Protein AF-A0A089NQP6-F1 (afdb_monomer_lite)

Organism: NCBI:txid693986

Secondary structure (DSSP, 8-state):
-HHHHHHHT--HHHHHHHHH-S--SPPPPS-SS---SSS-HHHHHHHHHHHHHH---HHHHHHHHTTT-TT--HHHHHHHHHHTT-SSPP--TT-PPP-PPPP-PPP-

Sequence (108 aa):
MRAAAKRYGVSPTTIQKWRGRQSTADAAMGPKEARSTVLTLEDEATIVAFRRHTLLPLDDCLYGLQPTIPHLTRSSLHRCLEGHGISRLPEMEGDKPKKKRFADYPIG

pLDDT: mean 84.97, std 8.75, range [55.06, 95.06]

Structure (mmCIF, N/CA/C/O backbone):
data_AF-A0A089NQP6-F1
#
_entry.id   AF-A0A089NQP6-F1
#
loop_
_atom_site.group_PDB
_atom_site.id
_atom_site.type_symbol
_atom_site.label_atom_id
_atom_site.label_alt_id
_atom_site.label_comp_id
_atom_site.label_asym_id
_atom_site.label_entity_id
_atom_site.label_seq_id
_atom_site.pdbx_PDB_ins_code
_atom_site.Cartn_x
_atom_site.Cartn_y
_atom_site.Cartn_z
_atom_site.occupancy
_atom_site.B_iso_or_equiv
_atom_site.auth_seq_id
_atom_site.auth_comp_id
_atom_site.auth_asym_id
_atom_site.auth_atom_id
_atom_site.pdbx_PDB_model_num
ATOM 1 N N . MET A 1 1 ? 18.901 -1.345 -38.411 1.00 75.38 1 MET A N 1
ATOM 2 C CA . MET A 1 1 ? 18.646 -0.466 -37.242 1.00 75.38 1 MET A CA 1
ATOM 3 C C . MET A 1 1 ? 18.696 1.010 -37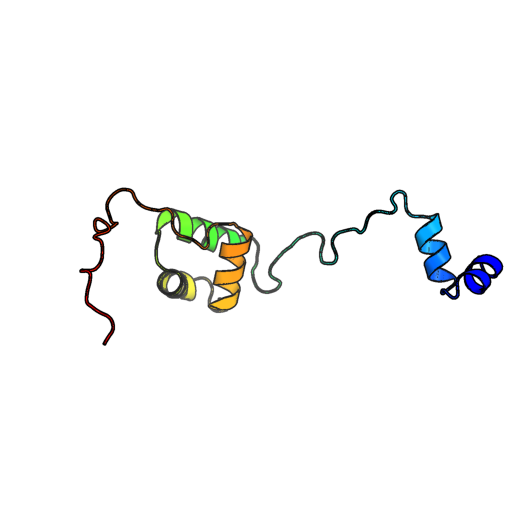.628 1.00 75.38 1 MET A C 1
ATOM 5 O O . MET A 1 1 ? 17.655 1.647 -37.600 1.00 75.38 1 MET A O 1
ATOM 9 N N . ARG A 1 2 ? 19.853 1.549 -38.051 1.00 84.62 2 ARG A N 1
ATOM 10 C CA . ARG A 1 2 ? 20.045 2.996 -38.301 1.00 84.62 2 ARG A CA 1
ATOM 11 C C . ARG A 1 2 ? 19.169 3.589 -39.415 1.00 84.62 2 ARG A C 1
ATOM 13 O O . ARG A 1 2 ? 18.619 4.664 -39.229 1.00 84.62 2 ARG A O 1
ATOM 20 N N . ALA A 1 3 ? 18.976 2.873 -40.526 1.00 90.06 3 ALA A N 1
ATOM 21 C CA . ALA A 1 3 ? 18.095 3.329 -41.609 1.00 90.06 3 ALA A CA 1
ATOM 22 C C . ALA A 1 3 ? 16.622 3.438 -41.164 1.00 90.06 3 ALA A C 1
ATOM 24 O O . ALA A 1 3 ? 15.962 4.431 -41.447 1.00 90.06 3 ALA A O 1
ATOM 25 N N . ALA A 1 4 ? 16.129 2.455 -40.402 1.00 89.06 4 ALA A N 1
ATOM 26 C CA . ALA A 1 4 ? 14.781 2.486 -39.832 1.00 89.06 4 ALA A CA 1
ATOM 27 C C . ALA A 1 4 ? 14.639 3.576 -38.757 1.00 89.06 4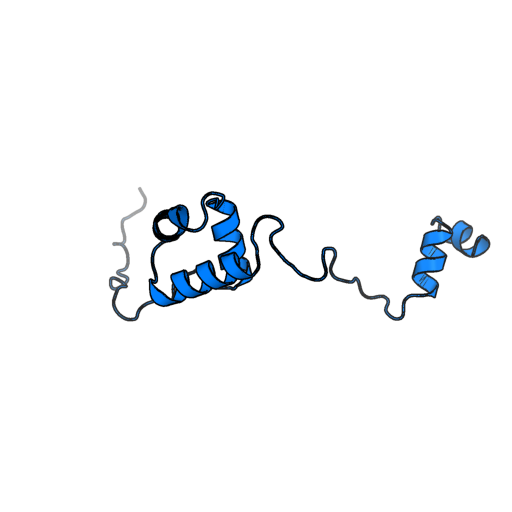 ALA A C 1
ATOM 29 O O . ALA A 1 4 ? 13.666 4.317 -38.772 1.00 89.06 4 ALA A O 1
ATOM 30 N N . ALA A 1 5 ? 15.635 3.726 -37.879 1.00 91.44 5 ALA A N 1
ATOM 31 C CA . ALA A 1 5 ? 15.685 4.802 -36.889 1.00 91.44 5 ALA A CA 1
ATOM 32 C C . ALA A 1 5 ? 15.591 6.190 -37.550 1.00 91.44 5 ALA A C 1
ATOM 34 O O . ALA A 1 5 ? 14.777 7.009 -37.141 1.00 91.44 5 ALA A O 1
ATOM 35 N N . LYS A 1 6 ? 16.343 6.415 -38.639 1.00 91.94 6 LYS A N 1
ATOM 36 C CA . LYS A 1 6 ? 16.290 7.655 -39.430 1.00 91.94 6 LYS A CA 1
ATOM 37 C C . LYS A 1 6 ? 14.941 7.852 -40.131 1.00 91.94 6 LYS A C 1
ATOM 39 O O . LYS A 1 6 ? 14.444 8.968 -40.159 1.00 91.94 6 LYS A O 1
ATOM 44 N N . ARG A 1 7 ? 14.343 6.784 -40.672 1.00 94.44 7 ARG A N 1
ATOM 45 C CA . ARG A 1 7 ? 13.034 6.833 -41.350 1.00 94.44 7 ARG A CA 1
ATOM 46 C C . ARG A 1 7 ? 11.893 7.199 -40.401 1.00 94.44 7 ARG A C 1
ATOM 48 O O . ARG A 1 7 ? 10.996 7.925 -40.801 1.00 94.44 7 ARG A O 1
ATOM 55 N N . TYR A 1 8 ? 11.930 6.684 -39.174 1.00 91.56 8 TYR A N 1
ATOM 56 C CA . TYR A 1 8 ? 10.868 6.873 -38.184 1.00 91.56 8 TYR A CA 1
ATOM 57 C C . TYR A 1 8 ? 11.178 7.960 -37.143 1.00 91.56 8 TYR A C 1
ATOM 59 O O . TYR A 1 8 ? 10.368 8.178 -36.252 1.00 91.56 8 TYR A O 1
ATOM 67 N N . GLY A 1 9 ? 12.335 8.628 -37.221 1.00 94.00 9 GLY A N 1
ATOM 68 C CA . GLY A 1 9 ? 12.711 9.696 -36.287 1.00 94.00 9 GLY A CA 1
ATOM 69 C C . GLY A 1 9 ? 12.896 9.236 -34.835 1.00 94.00 9 GLY A C 1
ATOM 70 O O . GLY A 1 9 ? 12.739 10.031 -33.915 1.00 94.00 9 GLY A O 1
ATOM 71 N N . VAL A 1 10 ? 13.214 7.958 -34.608 1.00 95.06 10 VAL A N 1
ATOM 72 C CA . VAL A 1 10 ? 13.357 7.367 -33.264 1.00 95.06 10 VAL A CA 1
ATOM 73 C C . VAL A 1 10 ? 14.789 6.919 -32.997 1.00 95.06 10 VAL A C 1
ATOM 75 O O . VAL A 1 10 ? 15.581 6.710 -33.918 1.00 95.06 10 VAL A O 1
ATOM 78 N N . SER A 1 11 ? 15.135 6.715 -31.726 1.00 93.56 11 SER A N 1
ATOM 79 C CA . SER A 1 11 ? 16.465 6.226 -31.367 1.00 93.56 11 SER A CA 1
ATOM 80 C C . SER A 1 11 ? 16.707 4.794 -31.890 1.00 93.56 11 SER A C 1
ATOM 82 O O . SER A 1 11 ? 15.792 3.958 -31.914 1.00 93.56 11 SER A O 1
ATOM 84 N N . PRO A 1 12 ? 17.951 4.444 -32.273 1.00 94.19 12 PRO A N 1
ATOM 85 C CA . PRO A 1 12 ? 18.291 3.077 -32.667 1.00 94.19 12 PRO A CA 1
ATOM 86 C C . PRO A 1 12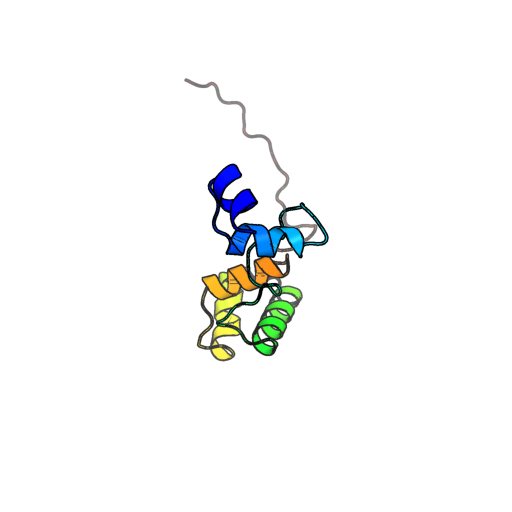 ? 17.981 2.031 -31.584 1.00 94.19 12 PRO A C 1
ATOM 88 O O . PRO A 1 12 ? 17.628 0.900 -31.916 1.00 94.19 12 PRO A O 1
ATOM 91 N N . THR A 1 13 ? 18.063 2.411 -30.304 1.00 94.12 13 THR A N 1
ATOM 92 C CA . THR A 1 13 ? 17.750 1.543 -29.159 1.00 94.12 13 THR A CA 1
ATOM 93 C C . THR A 1 13 ? 16.255 1.241 -29.051 1.00 94.12 13 THR A C 1
ATOM 95 O O . THR A 1 13 ? 15.886 0.127 -28.685 1.00 94.12 13 THR A O 1
ATOM 98 N 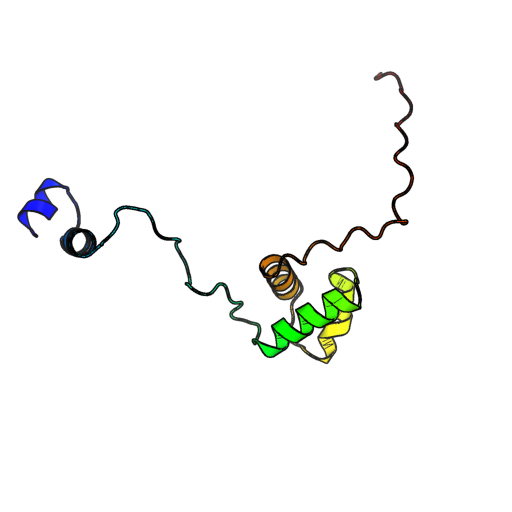N . THR A 1 14 ? 15.379 2.172 -29.438 1.00 91.75 14 THR A N 1
ATOM 99 C CA . THR A 1 14 ? 13.929 1.934 -29.525 1.00 91.75 14 THR A CA 1
ATOM 100 C C . THR A 1 14 ? 13.593 0.929 -30.624 1.00 91.75 14 THR A C 1
ATOM 102 O O . THR A 1 14 ? 12.870 -0.030 -30.363 1.00 91.75 14 THR A O 1
ATOM 105 N N . ILE A 1 15 ? 14.190 1.063 -31.817 1.00 93.69 15 ILE A N 1
ATOM 106 C CA . ILE A 1 15 ? 14.025 0.077 -32.904 1.00 93.69 15 ILE A CA 1
ATOM 107 C C . ILE A 1 15 ? 14.504 -1.314 -32.465 1.00 93.69 15 ILE A C 1
ATOM 109 O O . ILE A 1 15 ? 13.885 -2.322 -32.813 1.00 93.69 15 ILE A O 1
ATOM 113 N N . GLN A 1 16 ? 15.585 -1.380 -31.683 1.00 92.88 16 GLN A N 1
ATOM 114 C CA . GLN A 1 16 ? 16.082 -2.638 -31.131 1.00 92.88 16 GLN A CA 1
ATOM 115 C C . GLN A 1 16 ? 15.106 -3.258 -30.130 1.00 92.88 16 GLN A C 1
ATOM 117 O O . GLN A 1 16 ? 14.808 -4.445 -30.242 1.00 92.88 16 GLN A O 1
ATOM 122 N N . LYS A 1 17 ? 14.562 -2.458 -29.205 1.00 90.56 17 LYS A N 1
ATOM 123 C CA . LYS A 1 17 ? 13.529 -2.910 -28.265 1.00 90.56 17 LYS A CA 1
ATOM 124 C C . LYS A 1 17 ? 12.292 -3.424 -29.002 1.00 90.56 17 LYS A C 1
ATOM 126 O O . LYS A 1 17 ? 11.805 -4.492 -28.662 1.00 90.56 17 LYS A O 1
ATOM 131 N N . TRP A 1 18 ? 11.806 -2.712 -30.019 1.00 91.69 18 TRP A N 1
ATOM 132 C CA . TRP A 1 18 ? 10.618 -3.115 -30.780 1.00 91.69 18 TRP A CA 1
ATOM 133 C C . TRP A 1 18 ? 10.808 -4.430 -31.533 1.00 91.69 18 TRP A C 1
ATOM 135 O O . TRP A 1 18 ? 9.935 -5.285 -31.469 1.00 91.69 18 TRP A O 1
ATOM 145 N N . ARG A 1 19 ? 11.964 -4.637 -32.179 1.00 90.69 19 ARG A N 1
ATOM 146 C CA . ARG A 1 19 ? 12.268 -5.902 -32.873 1.00 90.69 19 ARG A CA 1
ATOM 147 C C . ARG A 1 19 ? 12.326 -7.119 -31.945 1.00 90.69 19 ARG A C 1
ATOM 149 O O . ARG A 1 19 ? 12.114 -8.226 -32.420 1.00 90.69 19 ARG A O 1
ATOM 156 N N . GLY A 1 20 ? 12.657 -6.922 -30.667 1.00 89.62 20 GLY A N 1
ATOM 157 C CA . GLY A 1 20 ? 12.736 -7.993 -29.669 1.00 89.62 20 GLY A CA 1
ATOM 158 C C . GLY A 1 20 ? 11.449 -8.225 -28.872 1.00 89.62 20 GLY A C 1
ATOM 159 O O . GLY A 1 20 ? 11.404 -9.149 -28.064 1.00 89.62 20 GLY A O 1
ATOM 160 N N . ARG A 1 21 ? 10.412 -7.396 -29.047 1.00 89.69 21 ARG A N 1
ATOM 161 C CA . ARG A 1 21 ? 9.124 -7.571 -28.360 1.00 89.69 21 ARG A CA 1
ATOM 162 C C . ARG A 1 21 ? 8.285 -8.632 -29.072 1.00 89.69 21 ARG A C 1
ATOM 164 O O . ARG A 1 21 ? 8.156 -8.601 -30.289 1.00 89.69 21 ARG A O 1
ATOM 171 N N . GLN A 1 22 ? 7.675 -9.529 -28.299 1.00 90.38 22 GLN A N 1
ATOM 172 C CA . GLN A 1 22 ? 6.722 -10.525 -28.811 1.00 90.38 22 GLN A CA 1
ATOM 173 C C . GLN A 1 22 ? 5.307 -9.959 -29.011 1.00 90.38 22 GLN A C 1
ATOM 175 O O . GLN A 1 22 ? 4.530 -10.511 -29.780 1.00 90.38 22 GLN A O 1
ATOM 180 N N . SER A 1 23 ? 4.972 -8.863 -28.326 1.00 88.62 23 SER A N 1
ATOM 181 C CA . SER A 1 23 ? 3.668 -8.202 -28.402 1.00 88.62 23 SER A CA 1
ATOM 182 C C . SER A 1 23 ? 3.838 -6.697 -28.591 1.00 88.62 23 SER A C 1
ATOM 184 O O . SER A 1 23 ? 4.793 -6.096 -28.088 1.00 88.62 23 SER A O 1
ATOM 186 N N . THR A 1 24 ? 2.905 -6.093 -29.325 1.00 88.06 24 THR A N 1
ATOM 187 C CA . THR A 1 24 ? 2.796 -4.642 -29.530 1.00 88.06 24 THR A CA 1
ATOM 188 C C . THR A 1 24 ? 1.940 -3.955 -28.468 1.00 88.06 24 THR A C 1
ATOM 190 O O . THR A 1 24 ? 1.880 -2.731 -28.467 1.00 88.06 24 THR A O 1
ATOM 193 N N . ALA A 1 25 ? 1.276 -4.715 -27.590 1.00 89.19 25 ALA A N 1
ATOM 194 C CA . ALA A 1 25 ? 0.457 -4.157 -26.522 1.00 89.19 25 ALA A CA 1
ATOM 195 C C . ALA A 1 25 ? 1.319 -3.447 -25.469 1.00 89.19 25 ALA A C 1
ATOM 197 O O . ALA A 1 25 ? 2.423 -3.898 -25.139 1.00 89.19 25 ALA A O 1
ATOM 198 N N . ASP A 1 26 ? 0.790 -2.356 -24.920 1.00 85.62 26 ASP A N 1
ATOM 199 C CA . ASP A 1 26 ? 1.420 -1.669 -23.802 1.00 85.62 26 ASP A CA 1
ATOM 200 C C . ASP A 1 26 ? 1.342 -2.539 -22.546 1.00 85.62 26 ASP A C 1
ATOM 202 O O . ASP A 1 26 ? 0.275 -2.978 -22.118 1.00 85.62 26 ASP A O 1
ATOM 206 N N . ALA A 1 27 ? 2.506 -2.813 -21.962 1.00 81.62 27 ALA A N 1
ATOM 207 C CA . ALA A 1 27 ? 2.592 -3.484 -20.677 1.00 81.62 27 ALA A CA 1
ATOM 208 C C . ALA A 1 27 ? 2.320 -2.483 -19.550 1.00 81.62 27 ALA A C 1
ATOM 210 O O . ALA A 1 27 ? 2.649 -1.300 -19.670 1.00 81.62 27 ALA A O 1
ATOM 211 N N . ALA A 1 28 ? 1.773 -2.976 -18.436 1.00 82.00 28 ALA A N 1
ATOM 212 C CA . ALA A 1 28 ? 1.605 -2.173 -17.234 1.00 82.00 28 ALA A CA 1
ATOM 213 C C . ALA A 1 28 ? 2.940 -1.520 -16.842 1.00 82.00 28 ALA A C 1
ATOM 215 O O . ALA A 1 28 ? 3.971 -2.185 -16.710 1.00 82.00 28 ALA A O 1
ATOM 216 N N . MET A 1 29 ? 2.910 -0.200 -16.687 1.00 83.25 29 MET A N 1
ATOM 217 C CA . MET A 1 29 ? 4.066 0.582 -16.275 1.00 83.25 29 MET A CA 1
ATOM 218 C C . MET A 1 29 ? 4.186 0.533 -14.753 1.00 83.25 29 MET A C 1
ATOM 220 O O . MET A 1 29 ? 3.260 0.923 -14.048 1.00 83.25 29 MET A O 1
ATOM 224 N N . GLY A 1 30 ? 5.334 0.080 -14.249 1.00 81.00 30 GLY A N 1
ATOM 225 C CA . GLY A 1 30 ? 5.628 0.060 -12.817 1.00 81.00 30 GLY A CA 1
ATOM 226 C C . GLY A 1 30 ? 6.284 -1.238 -12.344 1.00 81.00 30 GLY A C 1
ATOM 227 O O . GLY A 1 30 ? 6.640 -2.095 -13.158 1.00 81.00 30 GLY A O 1
ATOM 228 N N . PRO A 1 31 ? 6.485 -1.379 -11.024 1.00 77.12 31 PRO A N 1
ATOM 229 C CA . PRO A 1 31 ? 6.965 -2.616 -10.423 1.00 77.12 31 PRO A CA 1
ATOM 230 C C . PRO A 1 31 ? 6.022 -3.779 -10.745 1.00 77.12 31 PRO A C 1
ATOM 232 O O . PRO A 1 31 ? 4.805 -3.629 -10.672 1.00 77.12 31 PRO A O 1
ATOM 235 N N . LYS A 1 32 ? 6.583 -4.953 -11.065 1.00 73.25 32 LYS A N 1
ATOM 236 C CA . LYS A 1 32 ? 5.785 -6.173 -11.291 1.00 73.25 32 LYS A CA 1
ATOM 237 C C . LYS A 1 32 ? 5.016 -6.602 -10.042 1.00 73.25 32 LYS A C 1
ATOM 239 O O . LYS A 1 32 ? 3.942 -7.177 -10.154 1.00 73.25 32 LYS A O 1
ATOM 244 N N . GLU A 1 33 ? 5.578 -6.322 -8.872 1.00 69.81 33 GLU A N 1
ATOM 245 C CA . GLU A 1 33 ? 4.956 -6.577 -7.582 1.00 69.81 33 GLU A CA 1
ATOM 246 C C . GLU A 1 33 ? 4.615 -5.231 -6.942 1.00 69.81 33 GLU A C 1
ATOM 248 O O . GLU A 1 33 ? 5.505 -4.447 -6.607 1.00 69.81 33 GLU A O 1
ATOM 253 N N . ALA A 1 34 ? 3.324 -4.945 -6.793 1.00 66.56 34 ALA A N 1
ATOM 254 C CA . ALA A 1 34 ? 2.849 -3.744 -6.122 1.00 66.56 34 ALA A CA 1
ATOM 255 C C . ALA A 1 34 ? 3.014 -3.907 -4.603 1.00 66.56 34 ALA A C 1
ATOM 257 O O . ALA A 1 34 ? 2.074 -4.278 -3.909 1.00 66.56 34 ALA A O 1
ATOM 258 N N . ARG A 1 35 ? 4.227 -3.673 -4.092 1.00 67.50 35 ARG A N 1
ATOM 259 C CA . ARG A 1 35 ? 4.536 -3.732 -2.656 1.00 67.50 35 ARG A CA 1
ATOM 260 C C . ARG A 1 35 ? 4.834 -2.351 -2.092 1.00 67.50 35 ARG A C 1
ATOM 262 O O . ARG A 1 35 ? 5.378 -1.482 -2.777 1.00 67.50 35 ARG A O 1
ATOM 269 N N . SER A 1 36 ? 4.481 -2.156 -0.825 1.00 67.25 36 SER A N 1
ATOM 270 C CA . SER A 1 36 ? 4.961 -1.012 -0.056 1.00 67.25 36 SER A CA 1
ATOM 271 C C . SER A 1 36 ? 6.466 -1.164 0.158 1.00 67.25 36 SER A C 1
ATOM 273 O O . SER A 1 36 ? 6.931 -2.228 0.545 1.00 67.25 36 SER A O 1
ATOM 275 N N . THR A 1 37 ? 7.241 -0.106 -0.069 1.00 69.94 37 THR A N 1
ATOM 276 C CA . THR A 1 37 ? 8.671 -0.081 0.287 1.00 69.94 37 THR A CA 1
ATOM 277 C C . THR A 1 37 ? 8.903 0.056 1.791 1.00 69.94 37 THR A C 1
ATOM 279 O O . THR A 1 37 ? 10.022 -0.134 2.249 1.00 69.94 37 THR A O 1
ATOM 282 N N . VAL A 1 38 ? 7.863 0.422 2.545 1.00 76.56 38 VAL A N 1
ATOM 283 C CA . VAL A 1 38 ? 7.947 0.754 3.974 1.00 76.56 38 VAL A CA 1
ATOM 284 C C . VAL A 1 38 ? 7.516 -0.413 4.861 1.00 76.56 38 VAL A C 1
ATOM 286 O O . VAL A 1 38 ? 7.970 -0.487 5.992 1.00 76.56 38 VAL A O 1
ATOM 289 N N . LEU A 1 39 ? 6.653 -1.308 4.367 1.00 82.00 39 LEU A N 1
ATOM 290 C CA . LEU A 1 39 ? 6.163 -2.447 5.146 1.00 82.00 39 LEU A CA 1
ATOM 291 C C . LEU A 1 39 ? 6.836 -3.743 4.725 1.00 82.00 39 LEU A C 1
ATOM 293 O O . LEU A 1 39 ? 7.014 -4.003 3.534 1.00 82.00 39 LEU A O 1
ATOM 297 N N . THR A 1 40 ? 7.141 -4.574 5.716 1.00 86.25 40 THR A N 1
ATOM 298 C CA . THR A 1 40 ? 7.533 -5.960 5.482 1.00 86.25 40 THR A CA 1
ATOM 299 C C . THR A 1 40 ? 6.306 -6.824 5.174 1.00 86.25 40 THR A C 1
ATOM 301 O O . THR A 1 40 ? 5.163 -6.437 5.424 1.00 86.25 40 THR A O 1
ATOM 304 N N . LEU A 1 41 ? 6.5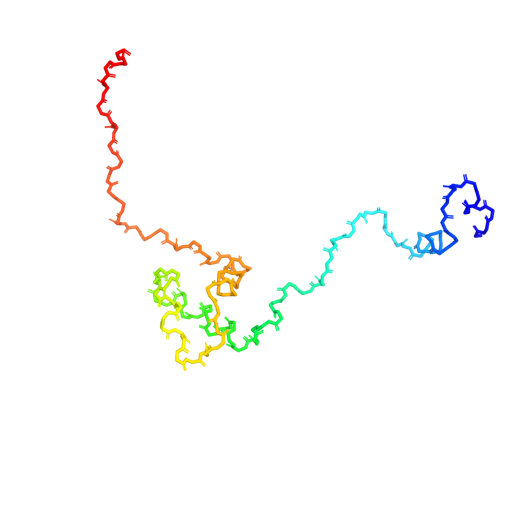40 -8.025 4.637 1.00 85.69 41 LEU A N 1
ATOM 305 C CA . LEU A 1 41 ? 5.469 -8.995 4.379 1.00 85.69 41 LEU A CA 1
ATOM 306 C C . LEU A 1 41 ? 4.760 -9.430 5.673 1.00 85.69 41 LEU A C 1
ATOM 308 O O . LEU A 1 41 ? 3.561 -9.700 5.658 1.00 85.69 41 LEU A O 1
ATOM 312 N N . GLU A 1 42 ? 5.491 -9.485 6.787 1.00 88.75 42 GLU A N 1
ATOM 313 C CA . GLU A 1 42 ? 4.955 -9.855 8.101 1.00 88.75 42 GLU A CA 1
ATOM 314 C C . GLU A 1 42 ? 4.053 -8.751 8.667 1.00 88.75 42 GLU A C 1
ATOM 316 O O . GLU A 1 42 ? 2.952 -9.031 9.151 1.00 88.75 42 GLU A O 1
ATOM 321 N N . ASP A 1 43 ? 4.470 -7.490 8.532 1.00 89.19 43 ASP A N 1
ATOM 322 C CA . ASP A 1 43 ? 3.670 -6.327 8.931 1.00 89.19 43 ASP A CA 1
ATOM 323 C C . ASP A 1 43 ? 2.364 -6.251 8.132 1.00 89.19 43 ASP A C 1
ATOM 325 O O . ASP A 1 43 ? 1.283 -6.054 8.689 1.00 89.19 43 ASP A O 1
ATOM 329 N N . GLU A 1 44 ? 2.455 -6.448 6.816 1.00 89.62 44 GLU A N 1
ATOM 330 C CA . GLU A 1 44 ? 1.308 -6.464 5.911 1.00 89.62 44 GLU A CA 1
ATOM 331 C C . GLU A 1 44 ? 0.324 -7.586 6.273 1.00 89.62 44 GLU A C 1
ATOM 333 O O . GLU A 1 44 ? -0.878 -7.339 6.398 1.00 89.62 44 GLU A O 1
ATOM 338 N N . ALA A 1 45 ? 0.823 -8.798 6.533 1.00 90.75 45 ALA A N 1
ATOM 339 C CA . ALA A 1 45 ? -0.005 -9.911 6.992 1.00 90.75 45 ALA A CA 1
ATOM 340 C C . ALA A 1 45 ? -0.694 -9.605 8.333 1.00 90.75 45 ALA A C 1
ATOM 342 O O . ALA A 1 45 ? -1.886 -9.884 8.492 1.00 90.75 45 ALA A O 1
ATOM 343 N N . THR A 1 46 ? 0.024 -8.979 9.268 1.00 91.38 46 THR A N 1
ATOM 344 C CA . THR A 1 46 ? -0.508 -8.580 10.579 1.00 91.38 46 THR A CA 1
ATOM 345 C C . THR A 1 46 ? -1.633 -7.557 10.431 1.00 91.38 46 THR A C 1
ATOM 347 O O . THR A 1 46 ? -2.704 -7.726 11.014 1.00 91.38 46 THR A O 1
ATOM 350 N N . ILE A 1 47 ? -1.444 -6.535 9.592 1.00 90.69 47 ILE A N 1
ATOM 351 C CA . ILE A 1 47 ? -2.461 -5.518 9.286 1.00 90.69 47 ILE A CA 1
ATOM 352 C C . ILE A 1 47 ? -3.708 -6.142 8.660 1.00 90.69 47 ILE A C 1
ATOM 354 O O . ILE A 1 47 ? -4.831 -5.841 9.074 1.00 90.69 47 ILE A O 1
ATOM 358 N N . VAL A 1 48 ? -3.525 -7.009 7.661 1.00 90.00 48 VAL A N 1
ATOM 359 C CA . VAL A 1 48 ? -4.632 -7.661 6.951 1.00 90.00 48 VAL A CA 1
ATOM 360 C C . VAL A 1 48 ? -5.429 -8.555 7.901 1.00 90.00 48 VAL A C 1
ATOM 362 O O . VAL A 1 48 ? -6.662 -8.501 7.898 1.00 90.00 48 VAL A O 1
ATOM 365 N N . ALA A 1 49 ? -4.749 -9.338 8.742 1.00 91.56 49 ALA A N 1
ATOM 366 C CA . ALA A 1 49 ? -5.392 -10.165 9.756 1.00 91.56 49 ALA A CA 1
ATOM 367 C C . ALA A 1 49 ? -6.156 -9.301 10.770 1.00 91.56 49 ALA A C 1
ATOM 369 O O . ALA A 1 49 ? -7.351 -9.511 10.987 1.00 91.56 49 ALA A O 1
ATOM 370 N N . PHE A 1 50 ? -5.509 -8.272 11.325 1.00 91.50 50 PHE A N 1
ATOM 371 C CA . PHE A 1 50 ? -6.121 -7.369 12.297 1.00 91.50 50 PHE A CA 1
ATOM 372 C C . PHE A 1 50 ? -7.393 -6.715 11.746 1.00 91.50 50 PHE A C 1
ATOM 374 O O . PHE A 1 50 ? -8.435 -6.728 12.405 1.00 91.50 50 PHE A O 1
ATOM 381 N N . ARG A 1 51 ? -7.350 -6.196 10.511 1.00 89.94 51 ARG A N 1
ATOM 382 C CA . ARG A 1 51 ? -8.506 -5.559 9.863 1.00 89.94 51 ARG A CA 1
ATOM 383 C C . ARG A 1 51 ? -9.674 -6.523 9.669 1.00 89.94 51 ARG A C 1
ATOM 385 O O . ARG A 1 51 ? -10.818 -6.131 9.882 1.00 89.94 51 ARG A O 1
ATOM 392 N N . ARG A 1 52 ? -9.399 -7.768 9.268 1.00 87.56 52 ARG A N 1
ATOM 393 C CA . ARG A 1 52 ? -10.432 -8.794 9.049 1.00 87.56 52 ARG A CA 1
ATOM 394 C C . ARG A 1 52 ? -11.105 -9.246 10.344 1.00 87.56 52 ARG A C 1
ATOM 396 O O . ARG A 1 52 ? -12.285 -9.570 10.311 1.00 87.56 52 ARG A O 1
ATOM 403 N N . HIS A 1 53 ? -10.377 -9.260 11.460 1.00 87.88 53 HIS A N 1
ATOM 404 C CA . HIS A 1 53 ? -10.907 -9.714 12.747 1.00 87.88 53 HIS A CA 1
ATOM 405 C C . HIS A 1 53 ? -11.613 -8.618 13.543 1.00 87.88 53 HIS A C 1
ATOM 407 O O . HIS A 1 53 ? -12.620 -8.889 14.187 1.00 87.88 53 HIS A O 1
ATOM 413 N N . THR A 1 54 ? -11.087 -7.396 13.518 1.00 85.94 54 THR A N 1
ATOM 414 C CA . THR A 1 54 ? -11.575 -6.319 14.392 1.00 85.94 54 THR A CA 1
ATOM 415 C C . THR A 1 54 ? -12.653 -5.459 13.748 1.00 85.94 54 THR A C 1
ATOM 417 O O . THR A 1 54 ? -13.446 -4.859 14.464 1.00 85.94 54 THR A O 1
ATOM 420 N N . LEU A 1 55 ? -12.690 -5.389 12.409 1.00 83.12 55 LEU A N 1
ATOM 421 C CA . LEU A 1 55 ? -13.605 -4.532 11.643 1.00 83.12 55 LEU A CA 1
ATOM 422 C C . LEU A 1 55 ? -13.627 -3.067 12.124 1.00 83.12 55 LEU A C 1
ATOM 424 O O . LEU A 1 55 ? -14.613 -2.356 11.940 1.00 83.12 55 LEU A O 1
ATOM 428 N N . LEU A 1 56 ? -12.526 -2.611 12.723 1.00 85.50 56 LEU A N 1
ATOM 429 C CA . LEU A 1 56 ? -12.400 -1.259 13.243 1.00 85.50 56 LEU A CA 1
ATOM 430 C C . LEU A 1 56 ? -12.217 -0.235 12.109 1.00 85.50 56 LEU A C 1
ATOM 432 O O . LEU A 1 56 ? -11.695 -0.577 11.040 1.00 85.50 56 LEU A O 1
ATOM 436 N N . PRO A 1 57 ? -12.603 1.034 12.327 1.00 86.56 57 PRO A N 1
ATOM 437 C CA . PRO A 1 57 ? -12.228 2.158 11.473 1.00 86.56 57 PRO A CA 1
ATOM 438 C C . PRO A 1 57 ? -10.713 2.259 11.250 1.00 86.56 57 PRO A C 1
ATOM 440 O O . PRO A 1 57 ? -9.907 1.736 12.013 1.00 86.56 57 PRO A O 1
ATOM 443 N N . LEU A 1 58 ? -10.309 2.939 10.172 1.00 87.12 58 LEU A N 1
ATOM 444 C CA . LEU A 1 58 ? -8.897 3.048 9.771 1.00 87.12 58 LEU A CA 1
ATOM 445 C C . LEU A 1 58 ? -7.997 3.592 10.893 1.00 87.12 58 LEU A C 1
ATOM 447 O O . LEU A 1 58 ? -6.922 3.048 11.131 1.00 87.12 58 LEU A O 1
ATOM 451 N N . ASP A 1 59 ? -8.437 4.661 11.555 1.00 90.19 59 ASP A N 1
ATOM 452 C CA . ASP A 1 59 ? -7.653 5.352 12.580 1.00 90.19 59 ASP A CA 1
ATOM 453 C C . ASP A 1 59 ? -7.554 4.532 13.882 1.00 90.19 59 ASP A C 1
ATOM 455 O O . ASP A 1 59 ? -6.503 4.508 14.520 1.00 90.19 59 ASP A O 1
ATOM 459 N N . ASP A 1 60 ? -8.582 3.748 14.206 1.00 90.62 60 ASP A N 1
ATOM 460 C CA . ASP A 1 60 ? -8.555 2.824 15.345 1.00 90.62 60 ASP A CA 1
ATOM 461 C C . ASP A 1 60 ? -7.635 1.623 15.074 1.00 90.62 60 ASP A C 1
ATOM 463 O O . ASP A 1 60 ? -6.891 1.187 15.955 1.00 90.62 60 ASP A O 1
ATOM 467 N N . CYS A 1 61 ? -7.610 1.117 13.831 1.00 90.06 61 CYS A N 1
ATOM 468 C CA . CYS A 1 61 ? -6.621 0.119 13.419 1.00 90.06 61 CYS A CA 1
ATOM 469 C C . CYS A 1 61 ? -5.190 0.655 13.525 1.00 90.06 61 CYS A C 1
ATOM 471 O O . CYS A 1 61 ? -4.298 -0.085 13.936 1.00 90.06 61 CYS A O 1
ATOM 473 N N . LEU A 1 62 ? -4.966 1.923 13.162 1.00 92.25 62 LEU A N 1
ATOM 474 C CA . LEU A 1 62 ? -3.654 2.552 13.288 1.00 92.25 62 LEU A CA 1
ATOM 475 C C . LEU A 1 62 ? -3.208 2.555 14.752 1.00 92.25 62 LEU A C 1
ATOM 477 O O . LEU A 1 62 ? -2.113 2.082 15.041 1.00 92.25 62 LEU A O 1
ATOM 481 N N . TYR A 1 63 ? -4.071 3.004 15.666 1.00 92.75 63 TYR A N 1
ATOM 482 C CA . TYR A 1 63 ? -3.751 3.050 17.092 1.00 92.75 63 TYR A CA 1
ATOM 483 C C . TYR A 1 63 ? -3.486 1.658 17.683 1.00 92.75 63 TYR A C 1
ATOM 485 O O . TYR A 1 63 ? -2.529 1.479 18.434 1.00 92.75 63 TYR A O 1
ATOM 493 N N . GLY A 1 64 ? -4.282 0.652 17.306 1.00 91.00 64 GLY A N 1
ATOM 494 C CA . GLY A 1 64 ? -4.105 -0.724 17.781 1.00 91.00 64 GLY A CA 1
ATOM 495 C C . GLY A 1 64 ? -2.813 -1.394 17.300 1.00 91.00 64 GLY A C 1
ATOM 496 O O . GLY A 1 64 ? -2.265 -2.237 18.006 1.00 91.00 64 GLY A O 1
ATOM 497 N N . LEU A 1 65 ? -2.309 -1.013 16.123 1.00 91.12 65 LEU A N 1
ATOM 498 C CA . LEU A 1 65 ? -1.114 -1.607 15.512 1.00 91.12 65 LEU A CA 1
ATOM 499 C C . LEU A 1 65 ? 0.171 -0.815 15.772 1.00 91.12 65 LEU A C 1
ATOM 501 O O . LEU A 1 65 ? 1.265 -1.353 15.603 1.00 91.12 65 LEU A O 1
ATOM 505 N N . GLN A 1 66 ? 0.062 0.437 16.212 1.00 91.12 66 GLN A N 1
ATOM 506 C CA . GLN A 1 66 ? 1.205 1.309 16.478 1.00 91.12 66 GLN A CA 1
ATOM 507 C C . GLN A 1 66 ? 2.201 0.764 17.523 1.00 91.12 66 GLN A C 1
ATOM 509 O O . GLN A 1 66 ? 3.401 0.963 17.328 1.00 91.12 66 GLN A O 1
ATOM 514 N N . PRO A 1 67 ? 1.782 0.036 18.582 1.00 90.81 67 PRO A N 1
ATOM 515 C CA . PRO A 1 67 ? 2.720 -0.603 19.507 1.00 90.81 67 PRO A CA 1
ATOM 516 C C . PRO A 1 67 ? 3.569 -1.706 18.862 1.00 90.81 67 PRO A C 1
ATOM 518 O O . PRO A 1 67 ? 4.706 -1.921 19.270 1.00 90.81 67 PRO A O 1
ATOM 521 N N . THR A 1 68 ? 3.024 -2.411 17.867 1.00 89.44 68 THR A N 1
ATOM 522 C CA . THR A 1 68 ? 3.706 -3.514 17.173 1.00 89.44 68 THR A CA 1
ATOM 523 C C . THR A 1 68 ? 4.542 -3.005 16.002 1.00 89.44 68 THR A C 1
ATOM 525 O O . THR A 1 68 ? 5.643 -3.493 15.770 1.00 89.44 68 THR A O 1
ATOM 528 N N . ILE A 1 69 ? 4.039 -1.997 15.284 1.00 89.50 69 ILE A N 1
ATOM 529 C CA . ILE A 1 69 ? 4.656 -1.438 14.080 1.00 89.50 69 ILE A CA 1
ATOM 530 C C . ILE A 1 69 ? 4.833 0.076 14.293 1.00 89.50 69 ILE A C 1
ATOM 532 O O . ILE A 1 69 ? 4.013 0.878 13.839 1.00 89.50 69 ILE A O 1
ATOM 536 N N . PRO A 1 70 ? 5.906 0.515 14.977 1.00 88.44 70 PRO A N 1
ATOM 537 C CA . PRO A 1 70 ? 6.061 1.913 15.394 1.00 88.44 70 PRO A CA 1
ATOM 538 C C . PRO A 1 70 ? 6.271 2.888 14.227 1.00 88.44 70 PRO A C 1
ATOM 540 O O . PRO A 1 70 ? 6.044 4.087 14.367 1.00 88.44 70 PRO A O 1
ATOM 543 N N . HIS A 1 71 ? 6.697 2.386 13.068 1.00 88.38 71 HIS A N 1
ATOM 544 C CA . HIS A 1 71 ? 6.897 3.166 11.846 1.00 88.38 71 HIS A CA 1
ATOM 545 C C . HIS A 1 71 ? 5.662 3.151 10.924 1.00 88.38 71 HIS A C 1
ATOM 547 O O . HIS A 1 71 ? 5.719 3.657 9.799 1.00 88.38 71 HIS A O 1
ATOM 553 N N . LEU A 1 72 ? 4.543 2.569 11.373 1.00 90.12 72 LEU A N 1
ATOM 554 C CA . LEU A 1 72 ? 3.294 2.556 10.623 1.00 90.12 72 LEU A CA 1
ATOM 555 C C . LEU A 1 72 ? 2.733 3.976 10.520 1.00 90.12 72 LEU A C 1
ATOM 557 O O . LEU A 1 72 ? 2.519 4.664 11.515 1.00 90.12 72 LEU A O 1
ATOM 561 N N . THR A 1 73 ? 2.451 4.407 9.295 1.00 91.19 73 THR A N 1
ATOM 562 C CA . THR A 1 73 ? 1.787 5.685 9.033 1.00 91.19 73 THR A CA 1
ATOM 563 C C . THR A 1 73 ? 0.362 5.433 8.569 1.00 91.19 73 THR A C 1
ATOM 565 O O . THR A 1 73 ? 0.067 4.411 7.946 1.00 91.19 73 THR A O 1
ATOM 568 N N . ARG A 1 74 ? -0.524 6.408 8.782 1.00 92.56 74 ARG A N 1
ATOM 569 C CA . ARG A 1 74 ? -1.900 6.357 8.267 1.00 92.56 74 ARG A CA 1
ATOM 570 C C . ARG A 1 74 ? -1.950 6.063 6.763 1.00 92.56 74 ARG A C 1
ATOM 572 O O . ARG A 1 74 ? -2.755 5.254 6.311 1.00 92.56 74 ARG A O 1
ATOM 579 N N . SER A 1 75 ? -1.065 6.691 5.988 1.00 90.88 75 SER A N 1
ATOM 580 C CA . SER A 1 75 ? -1.000 6.527 4.532 1.00 90.88 75 SER A CA 1
ATOM 581 C C . SER A 1 75 ? -0.518 5.140 4.117 1.00 90.88 75 SER A C 1
ATOM 583 O O . SER A 1 75 ? -1.078 4.554 3.192 1.00 90.88 75 SER A O 1
ATOM 585 N N . SER A 1 76 ? 0.507 4.599 4.783 1.00 89.94 76 SER A N 1
ATOM 586 C CA . SER A 1 76 ? 1.000 3.253 4.476 1.00 89.94 76 SER A CA 1
ATOM 587 C C . SER A 1 76 ? -0.021 2.182 4.860 1.00 89.94 76 SER A C 1
ATOM 589 O O . SER A 1 76 ? -0.237 1.260 4.075 1.00 89.94 76 SER A O 1
ATOM 591 N N . LEU A 1 77 ? -0.731 2.364 5.980 1.00 91.12 77 LEU A N 1
ATOM 592 C CA . LEU A 1 77 ? -1.866 1.528 6.370 1.00 91.12 77 LEU A CA 1
ATOM 593 C C . LEU A 1 77 ? -2.988 1.578 5.323 1.00 91.12 77 LEU A C 1
ATOM 595 O O . LEU A 1 77 ? -3.433 0.536 4.851 1.00 91.12 77 LEU A O 1
ATOM 599 N N . HIS A 1 78 ? -3.416 2.775 4.911 1.00 90.44 78 HIS A N 1
ATOM 600 C CA . HIS A 1 78 ? -4.477 2.925 3.913 1.00 90.44 78 HIS A CA 1
ATOM 601 C C . HIS A 1 78 ? -4.124 2.237 2.589 1.00 90.44 78 HIS A C 1
ATOM 603 O O . HIS A 1 78 ? -4.919 1.455 2.075 1.00 90.44 78 HIS A O 1
ATOM 609 N N . ARG A 1 79 ? -2.919 2.481 2.054 1.00 89.75 79 ARG A N 1
ATOM 610 C CA . ARG A 1 79 ? -2.467 1.876 0.788 1.00 89.75 79 ARG A CA 1
ATOM 611 C C . ARG A 1 79 ? -2.350 0.356 0.877 1.00 89.75 79 ARG A C 1
ATOM 613 O O . ARG A 1 79 ? -2.679 -0.322 -0.090 1.00 89.75 79 ARG A O 1
ATOM 620 N N . CYS A 1 80 ? -1.912 -0.166 2.023 1.00 90.12 80 CYS A N 1
ATOM 621 C CA . CYS A 1 80 ? -1.901 -1.599 2.302 1.00 90.12 80 CYS A CA 1
ATOM 622 C C . CYS A 1 80 ? -3.326 -2.169 2.210 1.00 90.12 80 CYS A C 1
ATOM 624 O O . CYS A 1 80 ? -3.593 -3.066 1.417 1.00 90.12 80 CYS A O 1
ATOM 626 N N . LEU A 1 81 ? -4.280 -1.601 2.950 1.00 89.44 81 LEU A N 1
ATOM 627 C CA . LEU A 1 81 ? -5.666 -2.081 2.940 1.00 89.44 81 LEU A CA 1
ATOM 628 C C . LEU A 1 81 ? -6.344 -1.937 1.568 1.00 89.44 81 LEU A C 1
ATOM 630 O O . LEU A 1 81 ? -7.148 -2.789 1.190 1.00 89.44 81 LEU A O 1
ATOM 634 N N . GLU A 1 82 ? -6.031 -0.878 0.823 1.00 89.12 82 GLU A N 1
ATOM 635 C CA . GLU A 1 82 ? -6.520 -0.652 -0.539 1.00 89.12 82 GLU A CA 1
ATOM 636 C C . GLU A 1 82 ? -5.966 -1.688 -1.524 1.00 89.12 82 GLU A C 1
ATOM 638 O O . GLU A 1 82 ? -6.742 -2.282 -2.271 1.00 89.12 82 GLU A O 1
ATOM 643 N N . GLY A 1 83 ? -4.663 -1.987 -1.466 1.00 86.12 83 GLY A N 1
ATOM 644 C CA . GLY A 1 83 ? -4.035 -3.034 -2.280 1.00 86.12 83 GLY A CA 1
ATOM 645 C C . GLY A 1 83 ? -4.614 -4.430 -2.027 1.00 86.12 83 GLY A C 1
ATOM 646 O O . GLY A 1 83 ? -4.733 -5.225 -2.956 1.00 86.12 83 GLY A O 1
ATOM 647 N N . HIS A 1 84 ? -5.053 -4.699 -0.793 1.00 87.56 84 HIS A N 1
ATOM 648 C CA . HIS A 1 84 ? -5.732 -5.945 -0.408 1.00 87.56 84 HIS A CA 1
ATOM 649 C C . HIS A 1 84 ? -7.256 -5.920 -0.598 1.00 87.56 84 HIS A C 1
ATOM 651 O O . HIS A 1 84 ? -7.928 -6.898 -0.269 1.00 87.56 84 HIS A O 1
ATOM 657 N N . GLY A 1 85 ? -7.830 -4.819 -1.095 1.00 85.56 85 GLY A N 1
ATOM 658 C CA . GLY A 1 85 ? -9.273 -4.694 -1.334 1.00 85.56 85 GLY A CA 1
ATOM 659 C C . GLY A 1 85 ? -10.140 -4.664 -0.067 1.00 85.56 85 GLY A C 1
ATOM 660 O O . GLY A 1 85 ? -11.347 -4.872 -0.147 1.00 85.56 85 GLY A O 1
ATOM 661 N N . ILE A 1 86 ? -9.549 -4.398 1.101 1.00 86.94 86 ILE A N 1
ATOM 662 C CA . ILE A 1 86 ? -10.211 -4.407 2.422 1.00 86.94 86 ILE A CA 1
ATOM 663 C C . ILE A 1 86 ? -10.253 -3.021 3.085 1.00 86.94 86 ILE A C 1
ATOM 665 O O . ILE A 1 86 ? -10.506 -2.891 4.286 1.00 86.94 86 ILE A O 1
ATOM 669 N N . SER A 1 87 ? -10.008 -1.962 2.307 1.00 82.81 87 SER A N 1
ATOM 670 C CA . SER A 1 87 ? -10.132 -0.578 2.785 1.00 82.81 87 SER A CA 1
ATOM 671 C C . SER A 1 87 ? -11.571 -0.266 3.219 1.00 82.81 87 SER A C 1
ATOM 673 O O . SER A 1 87 ? -11.793 0.308 4.286 1.00 82.81 87 SER A O 1
ATOM 675 N N . ARG A 1 88 ? -12.575 -0.737 2.469 1.00 81.56 88 ARG A N 1
ATOM 676 C CA . ARG A 1 88 ? -13.983 -0.615 2.866 1.00 81.56 88 ARG A CA 1
ATOM 677 C C . ARG A 1 88 ? -14.365 -1.753 3.812 1.00 81.56 88 ARG A C 1
ATOM 679 O O . ARG A 1 88 ? -14.135 -2.918 3.502 1.00 81.56 88 ARG A O 1
ATOM 686 N N . LEU A 1 89 ? -14.959 -1.406 4.953 1.00 78.50 89 LEU A N 1
ATOM 687 C CA . LEU A 1 89 ? -15.519 -2.398 5.869 1.00 78.50 89 LEU A CA 1
ATOM 688 C C . LEU A 1 89 ? -16.694 -3.134 5.198 1.00 78.50 89 LEU A C 1
ATOM 690 O O . LEU A 1 89 ? -17.459 -2.494 4.464 1.00 78.50 89 LEU A O 1
ATOM 694 N N . PRO A 1 90 ? -16.849 -4.450 5.429 1.00 74.31 90 PRO A N 1
ATOM 695 C CA . PRO A 1 90 ? -18.035 -5.173 4.996 1.00 74.31 90 PRO A CA 1
ATOM 696 C C . PRO A 1 90 ? -19.276 -4.525 5.610 1.00 74.31 90 PRO A C 1
ATOM 698 O O . PRO A 1 90 ? -19.275 -4.113 6.771 1.00 74.31 90 PRO A O 1
ATOM 701 N N . GLU A 1 91 ? -20.335 -4.406 4.814 1.00 67.31 91 GLU A N 1
ATOM 702 C CA . GLU A 1 91 ? -21.608 -3.899 5.314 1.00 67.31 91 GLU A CA 1
ATOM 703 C C . GLU A 1 91 ? -22.198 -4.958 6.247 1.00 67.31 91 GLU A C 1
ATOM 705 O O . GLU A 1 91 ? -22.673 -5.993 5.790 1.00 67.31 91 GLU A O 1
ATOM 710 N N . MET A 1 92 ? -22.117 -4.727 7.557 1.00 64.69 92 MET A N 1
ATOM 711 C CA . MET A 1 92 ? -22.747 -5.606 8.535 1.00 64.69 92 MET A CA 1
ATOM 712 C C . MET A 1 92 ? -24.271 -5.459 8.384 1.00 64.69 92 MET A C 1
ATOM 714 O O . MET A 1 92 ? -24.806 -4.351 8.513 1.00 64.69 92 MET A O 1
ATOM 718 N N . GLU A 1 93 ? -24.973 -6.542 8.033 1.00 55.06 93 GLU A N 1
ATOM 719 C CA . GLU A 1 93 ? -26.436 -6.553 7.926 1.00 55.06 93 GLU A CA 1
ATOM 720 C C . GLU A 1 93 ? -27.046 -6.193 9.288 1.00 55.06 93 GLU A C 1
ATOM 722 O O . GLU A 1 93 ? -27.072 -7.008 10.204 1.00 55.06 93 GLU A O 1
ATOM 727 N N . GLY A 1 94 ? -27.510 -4.950 9.443 1.00 60.31 94 GLY A N 1
ATOM 728 C CA . GLY A 1 94 ? -28.242 -4.518 10.639 1.00 60.31 94 GLY A CA 1
ATOM 729 C C . GLY A 1 94 ? -28.048 -3.059 11.047 1.00 60.31 94 GLY A C 1
ATOM 730 O O . GLY A 1 94 ? -28.960 -2.483 11.630 1.00 60.31 94 GLY A O 1
ATOM 731 N N . ASP A 1 95 ? -26.923 -2.433 10.693 1.00 58.75 95 ASP A N 1
ATOM 732 C CA . ASP A 1 95 ? -26.570 -1.102 11.228 1.00 58.75 95 ASP A CA 1
ATOM 733 C C . ASP A 1 95 ? -27.038 0.079 10.356 1.00 58.75 95 ASP A C 1
ATOM 735 O O . ASP A 1 95 ? -26.900 1.248 10.708 1.00 58.75 95 ASP A O 1
ATOM 739 N N . LYS A 1 96 ? -27.628 -0.186 9.184 1.00 62.72 96 LYS A N 1
ATOM 740 C CA . LYS A 1 96 ? -28.091 0.902 8.316 1.00 62.72 96 LYS A CA 1
ATOM 741 C C . LYS A 1 96 ? -29.425 1.455 8.821 1.00 62.72 96 LYS A C 1
ATOM 743 O O . LYS A 1 96 ? -30.434 0.745 8.732 1.00 62.72 96 LYS A O 1
ATOM 748 N N . PRO A 1 97 ? -29.498 2.732 9.248 1.00 69.50 97 PRO A N 1
ATOM 749 C CA . PRO A 1 97 ? -30.785 3.359 9.496 1.00 69.50 97 PRO A CA 1
ATOM 750 C C . PRO A 1 97 ? -31.605 3.309 8.204 1.00 69.50 97 PRO A C 1
ATOM 752 O O . PRO A 1 97 ? -31.092 3.588 7.114 1.00 69.50 97 PRO A O 1
ATOM 755 N N . LYS A 1 98 ? -32.883 2.917 8.309 1.00 76.75 98 LYS A N 1
ATOM 756 C CA . LYS A 1 98 ? -33.804 2.875 7.163 1.00 76.75 98 LYS A CA 1
ATOM 757 C C . LYS A 1 98 ? -33.720 4.210 6.418 1.00 76.75 98 LYS A C 1
ATOM 759 O O . LYS A 1 98 ? -34.047 5.248 6.992 1.00 76.75 98 LYS A O 1
ATOM 764 N N . LYS A 1 99 ? -33.288 4.181 5.152 1.00 77.19 99 LYS A N 1
ATOM 765 C CA . LYS A 1 99 ? -33.227 5.376 4.301 1.00 77.19 99 LYS A CA 1
ATOM 766 C C . LYS A 1 99 ? -34.638 5.959 4.192 1.00 77.19 99 LYS A C 1
ATOM 768 O O . LYS A 1 99 ? -35.508 5.353 3.571 1.00 77.19 99 LYS A O 1
ATOM 773 N N . LYS A 1 100 ? -34.873 7.110 4.819 1.00 81.25 100 LYS A N 1
ATOM 774 C CA . LYS A 1 100 ? -36.097 7.900 4.649 1.00 81.25 100 LYS A CA 1
ATOM 775 C C . LYS A 1 100 ? -35.836 8.965 3.590 1.00 81.25 100 LYS A C 1
ATOM 777 O O . LYS A 1 100 ? -34.732 9.499 3.512 1.00 81.25 100 LYS A O 1
ATOM 782 N N . ARG A 1 101 ? -36.841 9.261 2.767 1.00 85.12 101 ARG A N 1
ATOM 783 C CA . ARG A 1 101 ? -36.789 10.431 1.885 1.00 85.12 101 ARG A CA 1
ATOM 784 C C . ARG A 1 101 ? -36.795 11.693 2.750 1.00 85.12 101 ARG A C 1
ATOM 786 O O . ARG A 1 101 ? -37.495 11.728 3.763 1.00 85.12 101 ARG A O 1
ATOM 793 N N . PHE A 1 102 ? -36.012 12.696 2.358 1.00 83.81 102 PHE A N 1
ATOM 794 C CA . PHE A 1 102 ? -36.157 14.044 2.903 1.00 83.81 102 PHE A CA 1
ATOM 795 C C . PHE A 1 102 ? -37.573 14.554 2.610 1.00 83.81 102 PHE A C 1
ATOM 797 O O . PHE A 1 102 ? -38.179 14.146 1.617 1.00 83.81 102 PHE A O 1
ATOM 804 N N . ALA A 1 103 ? -38.111 15.396 3.492 1.00 86.69 103 ALA A N 1
ATOM 805 C CA . ALA A 1 103 ? -39.389 16.045 3.236 1.00 86.69 103 ALA A CA 1
ATOM 806 C C . ALA A 1 103 ? -39.246 17.005 2.043 1.00 86.69 103 ALA A C 1
ATOM 808 O O . ALA A 1 103 ? -38.233 17.696 1.924 1.00 86.69 103 ALA A O 1
ATOM 809 N N . ASP A 1 104 ? -40.248 17.017 1.164 1.00 87.44 104 ASP A N 1
ATOM 810 C CA . ASP A 1 104 ? -40.280 17.911 0.011 1.00 87.44 104 ASP A CA 1
ATOM 811 C C . ASP A 1 104 ? -40.594 19.332 0.513 1.00 87.44 104 ASP A C 1
ATOM 813 O O . ASP A 1 104 ? -41.730 19.645 0.869 1.00 87.44 104 ASP A O 1
ATOM 817 N N . TYR A 1 105 ? -39.566 20.179 0.588 1.00 86.75 105 TYR A N 1
ATOM 818 C CA . TYR A 1 105 ? -39.710 21.606 0.877 1.00 86.75 105 TYR A CA 1
ATOM 819 C C . TYR A 1 105 ? -39.632 22.407 -0.428 1.00 86.75 105 TYR A C 1
ATOM 821 O O . TYR A 1 105 ? -38.804 22.083 -1.285 1.00 86.75 105 TYR A O 1
ATOM 829 N N . PRO A 1 106 ? -40.459 23.454 -0.600 1.00 83.06 106 PRO A N 1
ATOM 830 C CA . PRO A 1 106 ? -40.346 24.336 -1.751 1.00 83.06 106 PR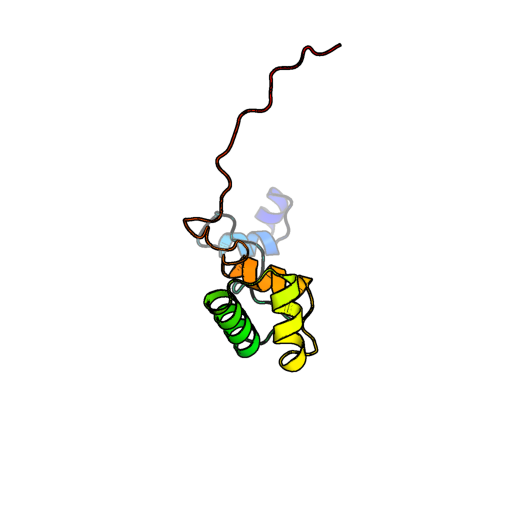O A CA 1
ATOM 831 C C . PRO A 1 106 ? -38.993 25.057 -1.724 1.00 83.06 106 PRO A C 1
ATOM 833 O O . PRO A 1 106 ? -38.570 25.572 -0.688 1.00 83.06 106 PRO A O 1
ATOM 836 N N . ILE A 1 107 ? -38.320 25.084 -2.875 1.00 78.75 107 ILE A N 1
ATOM 837 C CA . ILE A 1 107 ? -37.174 25.965 -3.109 1.00 78.75 107 ILE A CA 1
ATOM 838 C C . ILE A 1 107 ? -37.735 27.387 -3.177 1.00 78.75 107 ILE A C 1
ATOM 840 O O . ILE A 1 107 ? -38.586 27.664 -4.023 1.00 78.75 107 ILE A O 1
ATOM 844 N N . GLY A 1 108 ? -37.322 28.228 -2.227 1.00 69.31 108 GLY A N 1
ATOM 845 C CA . GLY A 1 108 ? -37.619 29.662 -2.225 1.00 69.31 108 GLY A CA 1
ATOM 846 C C . GLY A 1 108 ? -36.882 30.406 -3.326 1.00 69.31 108 GLY A C 1
ATOM 847 O O . GLY A 1 108 ? -35.790 29.938 -3.722 1.00 69.31 108 GLY A O 1
#

Radius of gyration: 25.01 Å; chains: 1; bounding box: 60×40×61 Å

Foldseek 3Di:
DVVVCVVVVHDPVVVVVVVPDPDPDDDDPDDPDPDDPQDDPVLLVVLVVCCVPVVDQLVVSCVVCCVVPVSDDSVNSCVSCVVVVNNDRPDDPPPDDPDDDDDDDDDD